Protein AF-A0A660R3G3-F1 (afdb_monomer)

Structure (mmCIF, N/CA/C/O backbone):
data_AF-A0A660R3G3-F1
#
_entry.id   AF-A0A660R3G3-F1
#
loop_
_atom_site.group_PDB
_atom_site.id
_atom_site.type_symbol
_atom_site.label_atom_id
_atom_site.label_alt_id
_atom_site.label_comp_id
_atom_site.label_asym_id
_atom_site.label_entity_id
_atom_site.label_seq_id
_atom_site.pdbx_PDB_ins_code
_atom_site.Cartn_x
_atom_site.Cartn_y
_atom_site.Cartn_z
_atom_site.occupancy
_atom_site.B_iso_or_equiv
_atom_site.auth_seq_id
_atom_site.auth_comp_id
_atom_site.auth_asym_id
_atom_site.auth_atom_id
_atom_site.pdbx_PDB_model_num
ATOM 1 N N . MET A 1 1 ? -48.845 16.131 18.232 1.00 45.16 1 MET A N 1
ATOM 2 C CA . MET A 1 1 ? -48.592 15.541 16.898 1.00 45.16 1 MET A CA 1
ATOM 3 C C . MET A 1 1 ? -47.153 15.055 16.870 1.00 45.16 1 MET A C 1
ATOM 5 O O . MET A 1 1 ? -46.264 15.852 17.132 1.00 45.16 1 MET A O 1
ATOM 9 N N . LYS A 1 2 ? -46.920 13.754 16.667 1.00 47.25 2 LYS A N 1
ATOM 10 C CA . LYS A 1 2 ? -45.575 13.161 16.664 1.00 47.25 2 LYS A CA 1
ATOM 11 C C . LYS A 1 2 ? -45.112 13.056 15.210 1.00 47.25 2 LYS A C 1
ATOM 13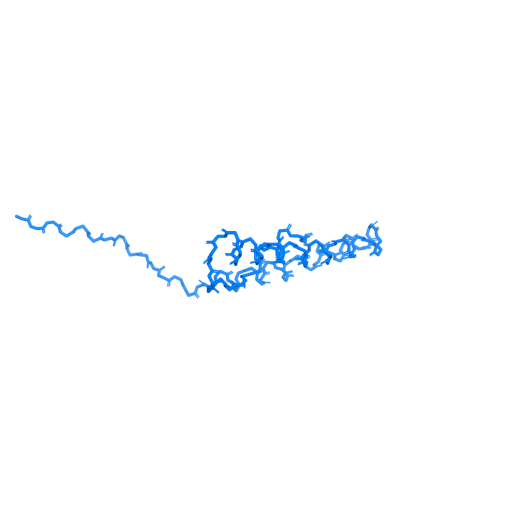 O O . LYS A 1 2 ? -45.553 12.163 14.496 1.00 47.25 2 LYS A O 1
ATOM 18 N N . LEU A 1 3 ? -44.301 14.014 14.765 1.00 61.22 3 LEU A N 1
ATOM 19 C CA . LEU A 1 3 ? -43.709 14.010 13.428 1.00 61.22 3 LEU A CA 1
ATOM 20 C C . LEU A 1 3 ? -42.577 12.981 13.401 1.00 61.22 3 LEU A C 1
ATOM 22 O O . LEU A 1 3 ? -41.520 13.180 13.992 1.00 61.22 3 LEU A O 1
ATOM 26 N N . ILE A 1 4 ? -42.830 11.854 12.745 1.00 62.41 4 ILE A N 1
ATOM 27 C CA . ILE A 1 4 ? -41.806 10.884 12.363 1.00 62.41 4 ILE A CA 1
ATOM 28 C C . ILE A 1 4 ? -41.028 11.463 11.181 1.00 62.41 4 ILE A C 1
ATOM 30 O O . ILE A 1 4 ? -41.438 11.348 10.031 1.00 62.41 4 ILE A O 1
ATOM 34 N N . THR A 1 5 ? -39.898 12.101 11.469 1.00 59.12 5 THR A N 1
ATOM 35 C CA . THR A 1 5 ? -38.867 12.377 10.468 1.00 59.12 5 THR A CA 1
ATOM 36 C C . THR A 1 5 ? -38.159 11.057 10.177 1.00 59.12 5 THR A C 1
ATOM 38 O O . THR A 1 5 ? -37.193 10.696 10.849 1.00 59.12 5 THR A O 1
ATOM 41 N N . ALA A 1 6 ? -38.700 10.270 9.248 1.00 64.88 6 ALA A N 1
ATOM 42 C CA . ALA A 1 6 ? -38.011 9.087 8.757 1.00 64.88 6 ALA A CA 1
ATOM 43 C C . ALA A 1 6 ? -36.682 9.535 8.129 1.00 64.88 6 ALA A C 1
ATOM 45 O O . ALA A 1 6 ? -36.674 10.368 7.222 1.00 64.88 6 ALA A O 1
ATOM 46 N N . ASN A 1 7 ? -35.562 9.013 8.634 1.00 64.50 7 ASN A N 1
ATOM 47 C CA . ASN A 1 7 ? -34.267 9.192 7.986 1.00 64.50 7 ASN A CA 1
ATOM 48 C C . ASN A 1 7 ? -34.379 8.670 6.546 1.00 64.50 7 ASN A C 1
ATOM 50 O O . ASN A 1 7 ? -34.974 7.612 6.327 1.00 64.50 7 ASN A O 1
ATOM 54 N N . ALA A 1 8 ? -33.835 9.416 5.579 1.00 64.12 8 ALA A N 1
ATOM 55 C CA . ALA A 1 8 ? -33.796 8.998 4.180 1.00 64.12 8 ALA A CA 1
ATOM 56 C C . ALA A 1 8 ? -33.301 7.542 4.081 1.00 64.12 8 ALA A C 1
ATOM 58 O O . ALA A 1 8 ? -32.368 7.182 4.812 1.00 64.12 8 ALA A O 1
ATOM 59 N N . PRO A 1 9 ? -33.904 6.694 3.226 1.00 65.06 9 PRO A N 1
ATOM 60 C CA . PRO A 1 9 ? -33.500 5.305 3.110 1.00 65.06 9 PRO A CA 1
ATOM 61 C C . PRO A 1 9 ? -32.074 5.274 2.565 1.00 65.06 9 PRO A C 1
ATOM 63 O O . PRO A 1 9 ? -31.840 5.437 1.371 1.00 65.06 9 PRO A O 1
ATOM 66 N N . HIS A 1 10 ? -31.104 5.090 3.458 1.00 65.19 10 HIS A N 1
ATOM 67 C CA . HIS A 1 10 ? -29.752 4.720 3.079 1.00 65.19 10 HIS A CA 1
ATOM 68 C C . HIS A 1 10 ? -29.854 3.288 2.556 1.00 65.19 10 HIS A C 1
ATOM 70 O O . HIS A 1 10 ? -29.810 2.332 3.333 1.00 65.19 10 HIS A O 1
ATOM 76 N N . ILE A 1 11 ? -30.095 3.151 1.248 1.00 61.41 11 ILE A N 1
ATOM 77 C CA . ILE A 1 11 ? -29.994 1.879 0.535 1.00 61.41 11 ILE A CA 1
ATOM 78 C C . ILE A 1 11 ? -28.583 1.384 0.823 1.00 61.41 11 ILE A C 1
ATOM 80 O O . ILE A 1 11 ? -27.601 1.960 0.358 1.00 61.41 11 ILE A O 1
ATOM 84 N N . ARG A 1 12 ? -28.480 0.388 1.703 1.00 56.25 12 ARG A N 1
ATOM 85 C CA . ARG A 1 12 ? -27.194 -0.176 2.091 1.00 56.25 12 ARG A CA 1
ATOM 86 C C . ARG A 1 12 ? -26.676 -0.923 0.874 1.00 56.25 12 ARG A C 1
ATOM 88 O O . ARG A 1 12 ? -27.172 -2.005 0.574 1.00 56.25 12 ARG A O 1
ATOM 95 N N . SER A 1 13 ? -25.724 -0.322 0.168 1.00 63.38 13 SER A N 1
ATOM 96 C CA . SER A 1 13 ? -24.887 -1.088 -0.744 1.00 63.38 13 SER A CA 1
ATOM 97 C C . SER A 1 13 ? -24.147 -2.149 0.075 1.00 63.38 13 SER A C 1
ATOM 99 O O . SER A 1 13 ? -23.743 -1.886 1.211 1.00 63.38 13 SER A O 1
ATOM 101 N N . SER A 1 14 ? -23.994 -3.352 -0.474 1.00 65.94 14 SER A N 1
ATOM 102 C CA . SER A 1 14 ? -23.204 -4.434 0.129 1.00 65.94 14 SER A CA 1
ATOM 103 C C . SER A 1 14 ? -21.695 -4.182 0.055 1.00 65.94 14 SER A C 1
ATOM 105 O O . SER A 1 14 ? -20.912 -5.050 0.440 1.00 65.94 14 SER A O 1
ATOM 107 N N . ASP A 1 15 ? -21.286 -3.025 -0.462 1.00 68.75 15 ASP A N 1
ATOM 108 C CA . ASP A 1 15 ? -19.889 -2.704 -0.700 1.00 68.75 15 ASP A CA 1
ATOM 109 C C . ASP A 1 15 ? -19.136 -2.530 0.617 1.00 68.75 15 ASP A C 1
ATOM 111 O O . ASP A 1 15 ? -19.503 -1.749 1.499 1.00 68.75 15 ASP A O 1
ATOM 115 N N . ASN A 1 16 ? -18.048 -3.282 0.739 1.00 81.06 16 ASN A N 1
ATOM 116 C CA . ASN A 1 16 ? -17.118 -3.174 1.847 1.00 81.06 16 ASN A CA 1
ATOM 117 C C . ASN A 1 16 ? -15.934 -2.308 1.409 1.00 81.06 16 ASN A C 1
ATOM 119 O O . ASN A 1 16 ? -15.362 -2.541 0.347 1.00 81.06 16 ASN A O 1
ATOM 123 N N . VAL A 1 17 ? -15.524 -1.358 2.252 1.00 84.12 17 VAL A N 1
ATOM 124 C CA . VAL A 1 17 ? -14.378 -0.467 1.994 1.00 84.12 17 VAL A CA 1
ATOM 125 C C . VAL A 1 17 ? -13.132 -1.267 1.620 1.00 84.12 17 VAL A C 1
ATOM 127 O O . VAL A 1 17 ? -12.474 -0.955 0.635 1.00 84.12 17 VAL A O 1
ATOM 130 N N . ARG A 1 18 ? -12.864 -2.367 2.333 1.00 82.88 18 ARG A N 1
ATOM 131 C CA . ARG A 1 18 ? -11.725 -3.243 2.033 1.00 82.88 18 ARG A CA 1
ATOM 132 C C . ARG A 1 18 ? -11.788 -3.842 0.624 1.00 82.88 18 ARG A C 1
ATOM 134 O O . ARG A 1 18 ? -10.751 -3.986 -0.009 1.00 82.88 18 ARG A O 1
ATOM 141 N N . ALA A 1 19 ? -12.976 -4.222 0.152 1.00 83.88 19 ALA A N 1
ATOM 142 C CA . ALA A 1 19 ? -13.124 -4.799 -1.185 1.00 83.88 19 ALA A CA 1
ATOM 143 C C . ALA A 1 19 ? -12.759 -3.759 -2.252 1.00 83.88 19 ALA A C 1
ATOM 145 O O . ALA A 1 19 ? -11.937 -4.034 -3.118 1.00 83.88 19 ALA A O 1
ATOM 146 N N . ILE A 1 20 ? -13.258 -2.532 -2.087 1.00 88.00 20 ILE A N 1
ATOM 147 C CA . ILE A 1 20 ? -12.951 -1.415 -2.985 1.00 88.00 20 ILE A CA 1
ATOM 148 C C . ILE A 1 20 ? -11.445 -1.109 -2.993 1.00 88.00 20 ILE A C 1
ATOM 150 O O . ILE A 1 20 ? -10.867 -0.925 -4.058 1.00 88.00 20 ILE A O 1
ATOM 154 N N . MET A 1 21 ? -10.783 -1.078 -1.831 1.00 89.25 21 MET A N 1
ATOM 155 C CA . MET A 1 21 ? -9.341 -0.789 -1.766 1.00 89.25 21 MET A CA 1
ATOM 156 C C . MET A 1 21 ? -8.494 -1.860 -2.467 1.00 89.25 21 MET A C 1
ATOM 158 O O . MET A 1 21 ? -7.508 -1.535 -3.128 1.00 89.25 21 MET A O 1
ATOM 162 N N . VAL A 1 22 ? -8.898 -3.131 -2.382 1.00 86.81 22 VAL A N 1
ATOM 163 C CA . VAL A 1 22 ? -8.249 -4.218 -3.130 1.00 86.81 22 VAL A CA 1
ATOM 164 C C . VAL A 1 22 ? -8.480 -4.064 -4.634 1.00 86.81 22 VAL A C 1
ATOM 166 O O . VAL A 1 22 ? -7.530 -4.207 -5.402 1.00 86.81 22 VAL A O 1
ATOM 169 N N . ASP A 1 23 ? -9.693 -3.709 -5.060 1.00 90.19 23 A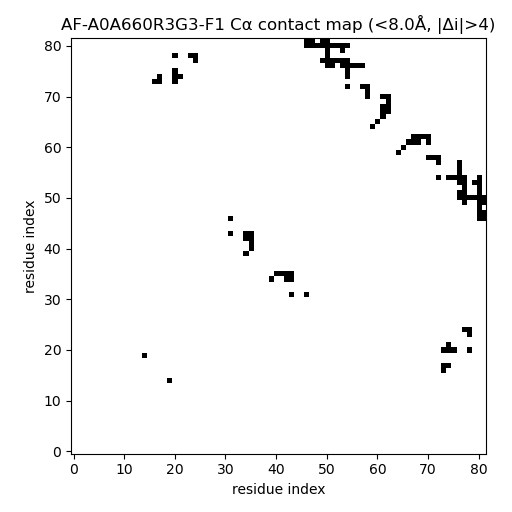SP A N 1
ATOM 170 C CA . ASP A 1 23 ? -9.991 -3.459 -6.476 1.00 90.19 23 ASP A CA 1
ATOM 171 C C . ASP A 1 23 ? -9.143 -2.306 -7.039 1.00 90.19 23 ASP A C 1
ATOM 173 O O . ASP A 1 23 ? -8.626 -2.396 -8.154 1.00 90.19 23 ASP A O 1
ATOM 177 N N . VAL A 1 24 ? -8.923 -1.250 -6.247 1.00 91.00 24 VAL A N 1
ATOM 178 C CA . VAL A 1 24 ? -8.039 -0.132 -6.614 1.00 91.00 24 VAL A CA 1
ATOM 179 C C . VAL A 1 24 ? -6.585 -0.589 -6.750 1.00 91.00 24 VAL A C 1
ATOM 181 O O . VAL A 1 24 ? -5.936 -0.250 -7.739 1.00 91.00 24 VAL A O 1
ATOM 184 N N . LEU A 1 25 ? -6.068 -1.398 -5.818 1.00 90.00 25 LEU A N 1
ATOM 185 C CA . LEU A 1 25 ? -4.712 -1.956 -5.925 1.00 90.00 25 LEU A CA 1
ATOM 186 C C . LEU A 1 25 ? -4.537 -2.794 -7.195 1.00 90.00 25 LEU A C 1
ATOM 188 O O . LEU A 1 25 ? -3.514 -2.689 -7.870 1.00 90.00 25 LEU A O 1
ATOM 192 N N . ILE A 1 26 ? -5.547 -3.588 -7.555 1.00 91.44 26 ILE A N 1
ATOM 193 C CA . ILE A 1 26 ? -5.537 -4.369 -8.796 1.00 91.44 26 ILE A CA 1
ATOM 194 C C . ILE A 1 26 ? -5.539 -3.437 -10.015 1.00 91.44 26 ILE A C 1
ATOM 196 O O . ILE A 1 26 ? -4.785 -3.661 -10.964 1.00 91.44 26 ILE A O 1
ATOM 200 N N . ALA A 1 27 ? -6.325 -2.360 -9.980 1.00 93.25 27 ALA A N 1
ATOM 201 C CA . ALA A 1 27 ? -6.364 -1.365 -11.049 1.00 93.25 27 ALA A CA 1
ATOM 202 C C . ALA A 1 27 ? -5.031 -0.606 -11.231 1.00 93.25 27 ALA A C 1
ATOM 204 O O . ALA A 1 27 ? -4.742 -0.148 -12.337 1.00 93.25 27 ALA A O 1
ATOM 205 N N . LEU A 1 28 ? -4.195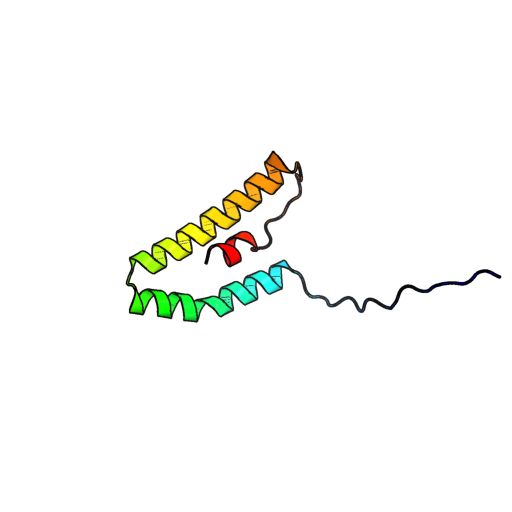 -0.509 -10.189 1.00 92.06 28 LEU A N 1
ATOM 206 C CA . LEU A 1 28 ? -2.879 0.145 -10.240 1.00 92.06 28 LEU A CA 1
ATOM 207 C C . LEU A 1 28 ? -1.766 -0.730 -10.843 1.00 92.06 28 LEU A C 1
ATOM 209 O O . LEU A 1 28 ? -0.741 -0.196 -11.268 1.00 92.06 28 LEU A O 1
ATOM 213 N N . ILE A 1 29 ? -1.958 -2.048 -10.964 1.00 92.38 29 ILE A N 1
ATOM 214 C CA . ILE A 1 29 ? -0.965 -2.975 -11.540 1.00 92.38 29 ILE A CA 1
ATOM 215 C C . ILE A 1 29 ? -0.405 -2.504 -12.900 1.00 92.38 29 ILE A C 1
ATOM 217 O O . ILE A 1 29 ? 0.820 -2.428 -13.031 1.00 92.38 29 ILE A O 1
ATOM 221 N N . PRO A 1 30 ? -1.221 -2.154 -13.918 1.00 93.38 30 PRO A N 1
ATOM 222 C CA . PRO A 1 30 ? -0.691 -1.689 -15.203 1.00 93.38 30 PRO A CA 1
ATOM 223 C C . PRO A 1 30 ? 0.136 -0.400 -15.086 1.00 93.38 30 PRO A C 1
ATOM 225 O O . PRO A 1 30 ? 1.108 -0.236 -15.825 1.00 93.38 30 PRO A O 1
ATOM 228 N N . ALA A 1 31 ? -0.196 0.488 -14.144 1.00 92.12 31 ALA A N 1
ATOM 229 C CA . ALA A 1 31 ? 0.568 1.708 -13.900 1.00 92.12 31 ALA A CA 1
ATOM 230 C C . ALA A 1 31 ? 1.946 1.397 -13.296 1.00 92.12 31 ALA A C 1
ATOM 232 O O . ALA A 1 31 ? 2.950 1.931 -13.766 1.00 92.12 31 ALA A O 1
ATOM 233 N N . VAL A 1 32 ? 2.019 0.474 -12.329 1.00 91.69 32 VAL A N 1
ATOM 234 C CA . VAL A 1 32 ? 3.288 0.026 -11.725 1.00 91.69 32 VAL A CA 1
ATOM 235 C C . VAL A 1 32 ? 4.171 -0.685 -12.753 1.00 91.69 32 VAL A C 1
ATOM 237 O O . VAL A 1 32 ? 5.384 -0.467 -12.789 1.00 91.69 32 VAL A O 1
ATOM 240 N N . ILE A 1 33 ? 3.577 -1.492 -13.640 1.00 92.94 33 ILE A N 1
ATOM 241 C CA . ILE A 1 33 ? 4.302 -2.120 -14.754 1.00 92.94 33 ILE A CA 1
ATOM 242 C C . ILE A 1 33 ? 4.876 -1.042 -15.678 1.00 92.94 33 ILE A C 1
ATOM 244 O O . ILE A 1 33 ? 6.064 -1.080 -15.995 1.00 92.94 33 ILE A O 1
ATOM 248 N N . GLY A 1 34 ? 4.065 -0.050 -16.059 1.00 93.75 34 GLY A N 1
ATOM 249 C CA . GLY A 1 34 ? 4.520 1.092 -16.851 1.00 93.75 34 GLY A CA 1
ATOM 250 C C . GLY A 1 34 ? 5.684 1.825 -16.181 1.00 93.75 34 GLY A C 1
ATOM 251 O O . GLY A 1 34 ? 6.739 1.996 -16.791 1.00 93.75 34 GLY A O 1
ATOM 252 N N . ALA A 1 35 ? 5.538 2.178 -14.903 1.00 90.69 35 ALA A N 1
ATOM 253 C CA . ALA A 1 35 ? 6.584 2.839 -14.130 1.00 90.69 35 ALA A CA 1
ATOM 254 C C . AL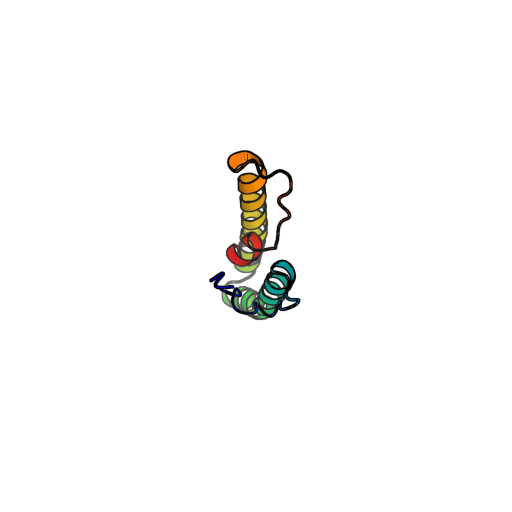A A 1 35 ? 7.886 2.020 -14.103 1.00 90.69 35 ALA A C 1
ATOM 256 O O . ALA A 1 35 ? 8.970 2.566 -14.293 1.00 90.69 35 ALA A O 1
ATOM 257 N N . SER A 1 36 ? 7.789 0.700 -13.961 1.00 91.88 36 SER A N 1
ATOM 258 C CA . SER A 1 36 ? 8.953 -0.193 -13.941 1.00 91.88 36 SER A CA 1
ATOM 259 C C . SER A 1 36 ? 9.686 -0.251 -15.287 1.00 91.88 36 SER A C 1
ATOM 261 O O . SER A 1 36 ? 10.910 -0.355 -15.313 1.00 91.88 36 SER A O 1
ATOM 263 N N . VAL A 1 37 ? 8.963 -0.159 -16.409 1.00 93.81 37 VAL A N 1
ATOM 264 C CA . VAL A 1 37 ? 9.561 -0.156 -17.756 1.00 93.81 37 VAL A CA 1
ATOM 265 C C . VAL A 1 37 ? 10.260 1.173 -18.055 1.00 93.81 37 VAL A C 1
ATOM 267 O O . VAL A 1 37 ? 11.355 1.168 -18.611 1.00 93.81 37 VAL A O 1
ATOM 270 N N . PHE A 1 38 ? 9.663 2.305 -17.671 1.00 93.06 38 PHE A N 1
ATOM 271 C CA . PHE A 1 38 ? 10.227 3.631 -17.957 1.00 93.06 38 PHE A CA 1
ATOM 272 C C . PHE A 1 38 ? 11.334 4.051 -16.983 1.00 93.06 38 PHE A C 1
ATOM 274 O O . PHE A 1 38 ? 12.325 4.642 -17.404 1.00 93.06 38 PHE A O 1
ATOM 281 N N . PHE A 1 39 ? 11.178 3.754 -15.690 1.00 89.94 39 PHE A N 1
ATOM 282 C CA . PHE A 1 39 ? 12.090 4.203 -14.630 1.00 89.94 39 PHE A CA 1
ATOM 283 C C . PHE A 1 39 ? 13.032 3.095 -14.125 1.00 89.94 39 PHE A C 1
ATOM 285 O O . PHE A 1 39 ? 13.936 3.361 -13.331 1.00 89.94 39 PHE A O 1
ATOM 292 N N . GLY A 1 40 ? 12.858 1.858 -14.598 1.00 90.75 40 GLY A N 1
ATOM 293 C CA . GLY A 1 40 ? 13.683 0.709 -14.240 1.00 90.75 40 GLY A CA 1
ATOM 294 C C . GLY A 1 40 ? 13.293 0.038 -12.917 1.00 90.75 40 GLY A C 1
ATOM 295 O O . GLY A 1 40 ? 12.289 0.354 -12.280 1.00 90.75 40 GLY A O 1
ATOM 296 N N . TRP A 1 41 ? 14.125 -0.914 -12.484 1.00 88.19 41 TRP A N 1
ATOM 297 C CA . TRP A 1 41 ? 13.830 -1.814 -11.356 1.00 88.19 41 TRP A CA 1
ATOM 298 C C . TRP A 1 41 ? 13.704 -1.110 -9.995 1.00 88.19 41 TRP A C 1
ATOM 300 O O . TRP A 1 41 ? 13.010 -1.586 -9.098 1.00 88.19 41 TRP A O 1
ATOM 310 N N . TYR A 1 42 ? 14.361 0.041 -9.833 1.00 90.88 42 TYR A N 1
ATOM 311 C CA . TYR A 1 42 ? 14.325 0.797 -8.581 1.00 90.88 42 TYR A CA 1
ATOM 312 C C . TYR A 1 42 ? 12.943 1.404 -8.297 1.00 90.88 42 TYR A C 1
ATOM 314 O O . TYR A 1 42 ? 12.535 1.475 -7.140 1.00 90.88 42 TYR A O 1
ATOM 322 N N . ALA A 1 43 ? 12.187 1.773 -9.337 1.00 90.31 43 ALA A N 1
ATOM 323 C CA . ALA A 1 43 ? 10.831 2.296 -9.179 1.00 90.31 43 ALA A CA 1
ATOM 324 C C . ALA A 1 43 ? 9.875 1.243 -8.600 1.00 90.31 43 ALA A C 1
ATOM 326 O O . ALA A 1 43 ? 9.108 1.540 -7.690 1.00 90.31 43 ALA A O 1
ATOM 327 N N . LEU A 1 44 ? 9.993 -0.010 -9.050 1.00 90.44 44 LEU A N 1
ATOM 328 C CA . LEU A 1 44 ? 9.219 -1.125 -8.502 1.00 90.44 44 LEU A CA 1
ATOM 329 C C . LEU A 1 44 ? 9.524 -1.338 -7.013 1.00 90.44 44 LEU A C 1
ATOM 331 O O . LEU A 1 44 ? 8.612 -1.525 -6.209 1.00 90.44 44 LEU A O 1
ATOM 335 N N . PHE A 1 45 ? 10.804 -1.265 -6.635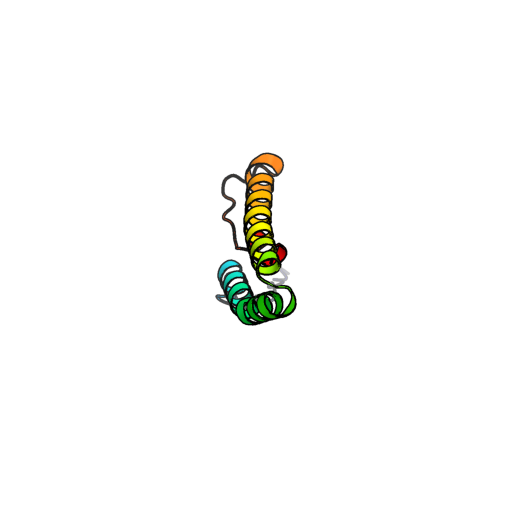 1.00 92.56 45 PHE A N 1
ATOM 336 C CA . PHE A 1 45 ? 11.214 -1.363 -5.235 1.00 92.56 45 PHE A CA 1
ATOM 337 C C . PHE A 1 45 ? 10.623 -0.234 -4.381 1.00 92.56 45 PHE A C 1
ATOM 339 O O . PHE A 1 45 ? 10.117 -0.503 -3.294 1.00 92.56 45 PHE A O 1
ATOM 346 N N . LEU A 1 46 ? 10.641 1.007 -4.877 1.00 92.56 46 LEU A N 1
ATOM 347 C CA . LEU A 1 46 ? 10.054 2.158 -4.186 1.00 92.56 46 LEU A CA 1
ATOM 348 C C . LEU A 1 46 ? 8.543 2.009 -3.986 1.00 92.56 46 LEU A C 1
ATOM 350 O O . LEU A 1 46 ? 8.082 2.233 -2.871 1.00 92.56 46 LEU A O 1
ATOM 354 N N . CYS A 1 47 ? 7.792 1.587 -5.008 1.00 92.00 47 CYS A N 1
ATOM 355 C CA . CYS A 1 47 ? 6.345 1.368 -4.891 1.00 92.00 47 CYS A CA 1
ATOM 356 C C . CYS A 1 47 ? 6.019 0.293 -3.844 1.00 92.00 47 CYS A C 1
ATOM 358 O O . CYS A 1 47 ? 5.160 0.494 -2.991 1.00 92.00 47 CYS A O 1
ATOM 360 N N . ILE A 1 48 ? 6.733 -0.839 -3.854 1.00 91.19 48 ILE A N 1
ATOM 361 C CA . ILE A 1 48 ? 6.511 -1.904 -2.861 1.00 91.19 48 ILE A CA 1
ATOM 362 C C . ILE A 1 48 ? 6.888 -1.425 -1.458 1.00 91.19 48 ILE A C 1
ATOM 364 O O . ILE A 1 48 ? 6.156 -1.677 -0.500 1.00 91.19 48 ILE A O 1
ATOM 368 N N . LEU A 1 49 ? 8.020 -0.732 -1.322 1.00 93.88 49 LEU A N 1
ATOM 369 C CA . LEU A 1 49 ? 8.467 -0.211 -0.036 1.00 93.88 49 LEU A CA 1
ATOM 370 C C . LEU A 1 49 ? 7.468 0.813 0.517 1.00 93.88 49 LEU A C 1
ATOM 372 O O . LEU A 1 49 ? 7.101 0.722 1.685 1.00 93.88 49 LEU A O 1
ATOM 376 N N . GLY A 1 50 ? 6.999 1.740 -0.320 1.00 92.56 50 GLY A N 1
ATOM 377 C CA . GLY A 1 50 ? 5.997 2.743 0.032 1.00 92.56 50 GLY A CA 1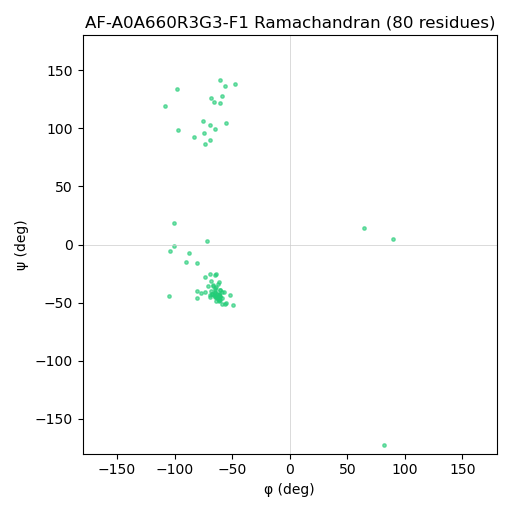
ATOM 378 C C . GLY A 1 50 ? 4.682 2.106 0.468 1.00 92.56 50 GLY A C 1
ATOM 379 O O . GLY A 1 50 ? 4.185 2.427 1.545 1.00 92.56 50 GLY A O 1
ATOM 380 N N . MET A 1 51 ? 4.180 1.135 -0.297 1.00 91.69 51 MET A N 1
ATOM 381 C CA . MET A 1 51 ? 2.976 0.366 0.030 1.00 91.69 51 MET A CA 1
ATOM 382 C C . MET A 1 51 ? 3.067 -0.298 1.412 1.00 91.69 51 MET A C 1
ATOM 384 O O . MET A 1 51 ? 2.168 -0.160 2.242 1.00 91.69 51 MET A O 1
ATOM 388 N N . VAL A 1 52 ? 4.164 -1.017 1.675 1.00 91.44 52 VAL A N 1
ATOM 389 C CA . VAL A 1 52 ? 4.354 -1.765 2.928 1.00 91.44 52 VAL A CA 1
ATOM 390 C C . VAL A 1 52 ? 4.541 -0.820 4.112 1.00 91.44 52 VAL A C 1
ATOM 392 O O . VAL A 1 52 ? 3.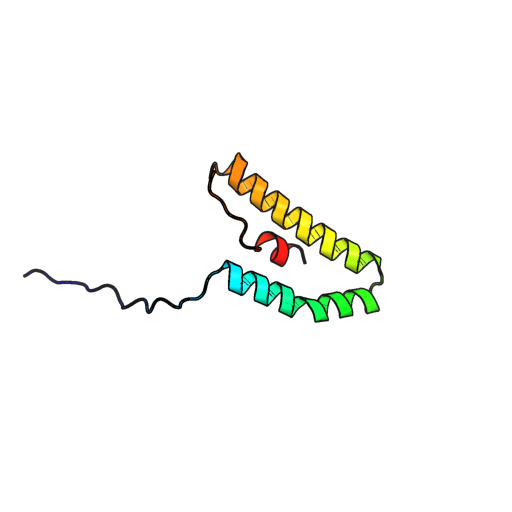940 -1.025 5.166 1.00 91.44 52 VAL A O 1
ATOM 395 N N . VAL A 1 53 ? 5.364 0.218 3.953 1.00 93.00 53 VAL A N 1
ATOM 396 C CA . VAL A 1 53 ? 5.631 1.190 5.020 1.00 93.00 53 VAL A CA 1
ATOM 397 C C . VAL A 1 53 ? 4.385 2.022 5.318 1.00 93.00 53 VAL A C 1
ATOM 399 O O . VAL A 1 53 ? 4.090 2.250 6.488 1.00 93.00 53 VAL A O 1
ATOM 402 N N . GLY A 1 54 ? 3.625 2.423 4.296 1.00 90.44 54 GLY A N 1
ATOM 403 C CA . GLY A 1 54 ? 2.376 3.168 4.445 1.00 90.44 54 GLY A CA 1
ATOM 404 C C . GLY A 1 54 ? 1.342 2.409 5.273 1.00 90.44 54 GLY A C 1
ATOM 405 O O . GLY A 1 54 ? 0.854 2.933 6.275 1.00 90.44 54 GLY A O 1
ATOM 406 N N . GLU A 1 55 ? 1.072 1.147 4.925 1.00 89.50 55 GLU A N 1
ATOM 407 C CA . GLU A 1 55 ? 0.127 0.303 5.672 1.00 89.50 55 GLU A CA 1
ATOM 408 C C . GLU A 1 55 ? 0.617 0.014 7.102 1.00 89.50 55 GLU A C 1
ATOM 410 O O . GLU A 1 55 ? -0.165 0.007 8.056 1.00 89.50 55 GLU A O 1
ATOM 415 N N . LEU A 1 56 ? 1.928 -0.183 7.281 1.00 89.56 56 LEU A N 1
ATOM 416 C CA . LEU A 1 56 ? 2.521 -0.439 8.592 1.00 89.56 56 LEU A CA 1
ATOM 417 C C . LEU A 1 56 ? 2.431 0.788 9.508 1.00 89.56 56 LEU A C 1
ATOM 419 O O . LEU A 1 56 ? 2.091 0.649 10.684 1.00 89.56 56 LEU A O 1
ATOM 423 N N . ILE A 1 57 ? 2.696 1.985 8.981 1.00 90.06 57 ILE A N 1
ATOM 424 C CA . ILE A 1 57 ? 2.550 3.235 9.731 1.00 90.06 57 ILE A CA 1
ATOM 425 C C . ILE A 1 57 ? 1.085 3.455 10.103 1.00 90.06 57 ILE A C 1
ATOM 427 O O . ILE A 1 57 ? 0.813 3.760 11.263 1.00 90.06 57 ILE A O 1
ATOM 431 N N . ASP A 1 58 ? 0.144 3.256 9.178 1.00 88.06 58 ASP A N 1
ATOM 432 C CA . ASP A 1 58 ? -1.279 3.441 9.475 1.00 88.06 58 ASP A CA 1
ATOM 433 C C . ASP A 1 58 ? -1.751 2.476 10.573 1.00 88.06 58 ASP A C 1
ATOM 435 O O . ASP A 1 58 ? -2.364 2.886 11.566 1.00 88.06 58 ASP A O 1
ATOM 439 N N . TYR A 1 59 ? -1.333 1.209 10.490 1.00 87.50 59 TYR A N 1
ATOM 440 C CA . TYR A 1 59 ? -1.589 0.230 11.540 1.00 87.50 59 TYR A CA 1
ATOM 441 C C . TYR A 1 59 ? -0.998 0.655 12.893 1.00 87.50 59 TYR A C 1
ATOM 443 O O . TYR A 1 59 ? -1.690 0.601 13.913 1.00 87.50 59 TYR A O 1
ATOM 451 N N . ILE A 1 60 ? 0.256 1.118 12.929 1.00 88.00 60 ILE A N 1
ATOM 452 C CA . ILE A 1 60 ? 0.911 1.571 14.166 1.00 88.00 60 ILE A CA 1
ATOM 453 C C . ILE A 1 60 ? 0.191 2.789 14.751 1.00 88.00 60 ILE A C 1
ATOM 455 O O . ILE A 1 60 ? -0.103 2.814 15.949 1.00 88.00 60 ILE A O 1
ATOM 459 N N . ILE A 1 61 ? -0.137 3.787 13.931 1.00 87.94 61 ILE A N 1
ATOM 460 C CA . ILE A 1 61 ? -0.826 5.002 14.375 1.00 87.94 61 ILE A CA 1
ATOM 461 C C . ILE A 1 61 ? -2.201 4.640 14.943 1.00 87.94 61 ILE A C 1
ATOM 463 O O . ILE A 1 61 ? -2.539 5.047 16.058 1.00 87.94 61 ILE A O 1
ATOM 467 N N . MET A 1 62 ? -2.986 3.837 14.227 1.00 85.88 62 MET A N 1
ATOM 468 C CA . MET A 1 62 ? -4.318 3.428 14.672 1.00 85.88 62 MET A CA 1
ATOM 469 C C . MET A 1 62 ? -4.260 2.609 15.965 1.00 85.88 62 MET A C 1
ATOM 471 O O . MET A 1 62 ? -5.052 2.842 16.888 1.00 85.88 62 MET A O 1
ATOM 475 N N . ARG A 1 63 ? -3.296 1.685 16.065 1.00 83.31 63 ARG A N 1
ATOM 476 C CA . ARG A 1 63 ? -3.186 0.754 17.191 1.00 83.31 63 ARG A CA 1
ATOM 477 C C . ARG A 1 63 ? -2.596 1.391 18.445 1.00 83.31 63 ARG A C 1
ATOM 479 O O . ARG A 1 63 ? -3.071 1.082 19.540 1.00 83.31 63 ARG A O 1
ATOM 486 N N . TRP A 1 64 ? -1.562 2.221 18.304 1.00 83.00 64 TRP A N 1
ATOM 487 C CA . TRP A 1 64 ? -0.788 2.768 19.426 1.00 8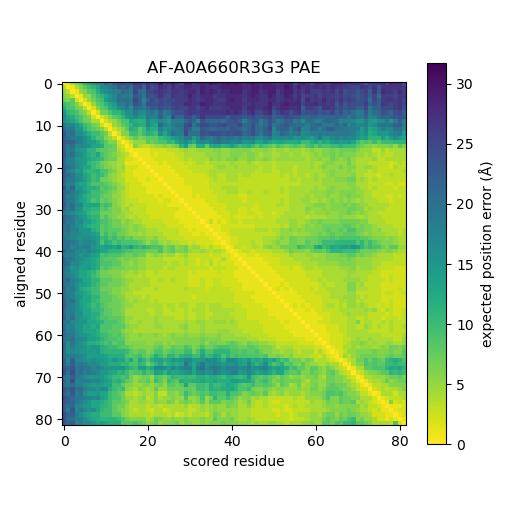3.00 64 TRP A CA 1
ATOM 488 C C . TRP A 1 64 ? -1.101 4.228 19.730 1.00 83.00 64 TRP A C 1
ATOM 490 O O . TRP A 1 64 ? -1.287 4.557 20.897 1.00 83.00 64 TRP A O 1
ATOM 500 N N . ILE A 1 65 ? -1.214 5.095 18.721 1.00 85.12 65 ILE A N 1
ATOM 501 C CA . ILE A 1 65 ? -1.475 6.527 18.953 1.00 85.12 65 ILE A CA 1
ATOM 502 C C . ILE A 1 65 ? -2.963 6.759 19.213 1.00 85.12 65 ILE A C 1
ATOM 504 O O . ILE A 1 65 ? -3.344 7.451 20.153 1.00 85.12 65 ILE A O 1
ATOM 508 N N . ARG A 1 66 ? -3.826 6.152 18.394 1.00 81.69 66 ARG A N 1
ATOM 509 C CA . ARG A 1 66 ? -5.280 6.354 18.462 1.00 81.69 66 ARG A CA 1
ATOM 510 C C . ARG A 1 66 ? -5.983 5.409 19.439 1.00 81.69 66 ARG A C 1
ATOM 512 O O . ARG A 1 66 ? -7.180 5.553 19.673 1.00 81.69 66 ARG A O 1
ATOM 519 N N . GLY A 1 67 ? -5.254 4.433 19.988 1.00 76.75 67 GLY A N 1
ATOM 520 C CA . GLY A 1 67 ? -5.756 3.472 20.974 1.00 76.75 67 GLY A CA 1
ATOM 521 C C . GLY A 1 67 ? -6.856 2.536 20.456 1.00 76.75 67 GLY A C 1
ATOM 522 O O . GLY A 1 67 ? -7.532 1.886 21.255 1.00 76.75 67 GLY A O 1
ATOM 523 N N . ARG A 1 68 ? -7.062 2.449 19.134 1.00 76.25 68 ARG A N 1
ATOM 524 C CA . ARG A 1 68 ? -8.102 1.617 18.513 1.00 76.25 68 ARG A CA 1
ATOM 525 C C . ARG A 1 68 ? -7.572 0.192 18.400 1.00 76.25 68 ARG A C 1
ATOM 527 O O . ARG A 1 68 ? -6.881 -0.163 17.450 1.00 76.25 68 ARG A O 1
ATOM 534 N N . LYS A 1 69 ? -7.855 -0.620 19.422 1.00 67.25 69 LYS A N 1
ATOM 535 C CA . LYS A 1 69 ? -7.298 -1.975 19.543 1.00 67.25 69 LYS A CA 1
ATOM 536 C C . LYS A 1 69 ? -7.832 -2.966 18.507 1.00 67.25 69 LYS A C 1
ATOM 538 O O . LYS A 1 69 ? -7.109 -3.894 18.155 1.00 67.25 69 LYS A O 1
ATOM 543 N N . ASP A 1 70 ? -9.027 -2.697 17.995 1.00 71.75 70 ASP A N 1
ATOM 544 C CA . ASP A 1 70 ? -9.738 -3.534 17.025 1.00 71.75 70 ASP A CA 1
ATOM 545 C C . ASP A 1 70 ? -9.609 -2.998 15.590 1.00 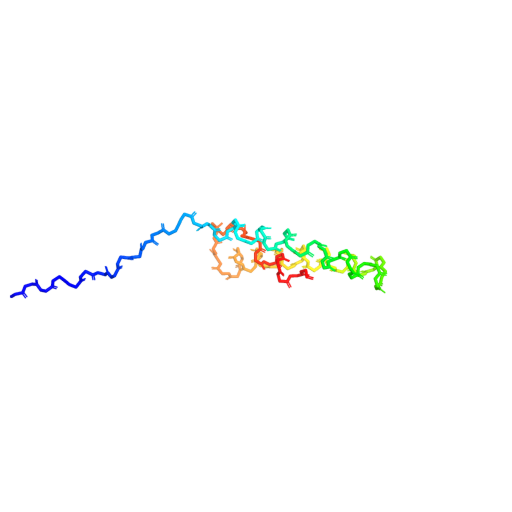71.75 70 ASP A C 1
ATOM 547 O O . ASP A 1 70 ? -10.431 -3.305 14.729 1.00 71.75 70 ASP A O 1
ATOM 551 N N . PHE A 1 71 ? -8.617 -2.137 15.325 1.00 76.44 71 PHE A N 1
ATOM 552 C CA . PHE A 1 71 ? -8.380 -1.640 13.974 1.00 76.44 71 PHE A CA 1
ATOM 553 C C . PHE A 1 71 ? -7.930 -2.786 13.069 1.00 76.44 71 PHE A C 1
ATOM 555 O O . PHE A 1 71 ? -6.927 -3.450 13.343 1.00 76.44 71 PHE A O 1
ATOM 562 N N . VAL A 1 72 ? -8.678 -2.998 11.990 1.00 76.69 72 VAL A N 1
ATOM 563 C CA . VAL A 1 72 ? -8.354 -3.987 10.972 1.00 76.69 72 VAL A CA 1
ATOM 564 C C . VAL A 1 72 ? -7.908 -3.225 9.722 1.00 76.69 72 VAL A C 1
ATOM 566 O O . VAL A 1 72 ? -8.717 -2.460 9.200 1.00 76.69 72 VAL A O 1
ATOM 569 N N . PRO A 1 73 ? -6.665 -3.413 9.244 1.00 76.31 73 PRO A N 1
ATOM 570 C CA . PRO A 1 73 ? -6.150 -2.696 8.078 1.00 76.31 73 PRO A CA 1
ATOM 571 C C . PRO A 1 73 ? -7.025 -2.956 6.849 1.00 76.31 73 PRO A C 1
ATOM 573 O O . PRO A 1 73 ? -7.362 -4.104 6.551 1.00 76.31 73 PRO A O 1
ATOM 576 N N . ASP A 1 74 ? -7.471 -1.905 6.178 1.00 79.19 74 ASP A N 1
ATOM 577 C CA . ASP A 1 74 ? -8.390 -1.958 5.040 1.00 79.19 74 ASP A CA 1
ATOM 578 C C . ASP A 1 74 ? -7.683 -1.820 3.684 1.00 79.19 74 ASP A C 1
ATOM 580 O O . ASP A 1 74 ? -8.350 -1.949 2.659 1.00 79.19 74 ASP A O 1
ATOM 584 N N . GLY A 1 75 ? -6.356 -1.649 3.669 1.00 78.75 75 GLY A N 1
ATOM 585 C CA . GLY A 1 75 ? -5.559 -1.421 2.465 1.00 78.75 75 GLY A CA 1
ATOM 586 C C . GLY A 1 75 ? -5.406 0.057 2.100 1.00 78.75 75 GLY A C 1
ATOM 587 O O . GLY A 1 75 ? -4.830 0.360 1.055 1.00 78.75 75 GLY A O 1
ATOM 588 N N . SER A 1 76 ? -5.906 0.986 2.924 1.00 81.44 76 SER A N 1
ATOM 589 C CA . SER A 1 76 ? -5.824 2.423 2.642 1.00 81.44 76 SER A CA 1
ATOM 590 C C . SER A 1 76 ? -4.387 2.957 2.670 1.00 81.44 76 SER A C 1
ATOM 592 O O . SER A 1 76 ? -4.044 3.838 1.877 1.00 81.44 76 SER A O 1
ATOM 594 N N . GLY A 1 77 ? -3.529 2.451 3.557 1.00 82.38 77 GLY A N 1
ATOM 595 C CA . GLY A 1 77 ? -2.119 2.842 3.612 1.00 82.38 77 GLY A CA 1
ATOM 596 C C . GLY A 1 77 ? -1.330 2.296 2.421 1.00 82.38 77 GLY A C 1
ATOM 597 O O . GLY A 1 77 ? -0.483 2.996 1.872 1.00 82.38 77 GLY A O 1
ATOM 598 N N . ALA A 1 78 ? -1.674 1.093 1.963 1.00 84.12 78 ALA A N 1
ATOM 599 C CA . ALA A 1 78 ? -1.104 0.449 0.790 1.00 84.12 78 ALA A CA 1
ATOM 600 C C . ALA A 1 78 ? -1.422 1.228 -0.494 1.00 84.12 78 ALA A C 1
ATOM 602 O O . ALA A 1 78 ? -0.504 1.540 -1.245 1.00 84.12 78 ALA A O 1
ATOM 603 N N . VAL A 1 79 ? -2.686 1.612 -0.716 1.00 85.69 79 VAL A N 1
ATOM 604 C CA . VAL A 1 79 ? -3.086 2.437 -1.876 1.00 85.69 79 VAL A CA 1
ATOM 605 C C . VAL A 1 79 ? -2.407 3.808 -1.856 1.00 85.69 79 VAL A C 1
ATOM 607 O O . VAL A 1 79 ? -2.074 4.339 -2.906 1.00 85.69 79 VAL A O 1
ATOM 610 N N . THR A 1 80 ? -2.181 4.382 -0.673 1.00 86.88 80 THR A N 1
ATOM 611 C CA . THR A 1 80 ? -1.503 5.685 -0.542 1.00 86.88 80 THR A CA 1
ATOM 612 C C . THR A 1 80 ? 0.003 5.591 -0.813 1.00 86.88 80 THR A C 1
ATOM 614 O O . THR A 1 80 ? 0.624 6.580 -1.196 1.00 86.88 80 THR A O 1
ATOM 617 N N . GLY A 1 81 ? 0.603 4.424 -0.565 1.00 83.69 81 GLY A N 1
ATOM 618 C CA . GLY A 1 81 ? 2.039 4.193 -0.708 1.00 83.69 81 GLY A CA 1
ATOM 619 C C . GLY A 1 81 ? 2.497 3.715 -2.091 1.00 83.69 81 GLY A C 1
ATOM 620 O O . GLY A 1 81 ? 3.704 3.745 -2.339 1.00 83.69 81 GLY A O 1
ATOM 621 N N . VAL A 1 82 ? 1.574 3.258 -2.948 1.00 82.69 82 VAL A N 1
ATOM 622 C CA . VAL A 1 82 ? 1.821 2.838 -4.347 1.00 82.69 82 VAL A CA 1
ATOM 623 C C . VAL A 1 82 ? 1.778 4.036 -5.284 1.00 82.69 82 VAL A C 1
ATOM 625 O O . VAL A 1 82 ? 2.741 4.163 -6.076 1.00 82.69 82 VAL A O 1
#

Secondary structure (DSSP, 8-state):
-----PPP--------HHHHHHHHHHHHHHHHHHHHHHH-HHHHHHHHHHHHHHHHHHHHIIIIIS--TT----SHHHHHH-

pLDDT: mean 82.34, std 11.76, range [45.16, 93.88]

Sequence (82 aa):
MKLITANAPHIRSSDNVRAIMVDVLIALIPAVIGASVFFGWYALFLCILGMVVGELIDYIIMRWIRGRKDFVPDGSGAVTGV

Nearest PDB structures (foldseek):
  8rb9-assembly1_D  TM=7.674E-01  e=1.425E-01  Azotobacter vinelandii DJ
  8rbq-assembly1_D  TM=7.612E-01  e=1.606E-01  Azotobacter vinelandii DJ

Solvent-accessible surface area (backbone atoms only — not comparable to full-atom values): 4765 Å² total; per-residue (Å²): 137,87,83,81,78,72,74,78,84,76,76,78,70,88,76,47,71,44,58,55,37,50,53,50,51,61,67,41,47,66,55,51,52,49,45,27,70,77,66,30,73,63,46,47,53,50,29,54,50,30,15,54,51,31,34,51,50,50,48,48,42,40,43,65,76,66,60,37,81,82,70,70,89,44,46,65,28,29,60,73,24,87

Radius of gyration: 18.91 Å; Cα contacts (8 Å, |Δi|>4): 67; chains: 1; bounding box: 63×20×39 Å

Foldseek 3Di:
DDDPPDDDPPPDDPDDLLVVLVVLVVVCVVVLVVCCVVVHDVSNVQLVVQLVVQQVVVCCCVVPVVVPVPDDRSSPRNSVRD

Mean predicted aligned error: 8.62 Å